Protein AF-A0A136LJV8-F1 (afdb_monomer)

Radius of gyration: 25.46 Å; Cα contacts (8 Å, |Δi|>4): 81; chains: 1; bounding box: 52×53×64 Å

Sequence (133 aa):
MTLEFAKVVDQVERMGRYIGNRAQSMVDKLEIALDWFAASDDLDAVWERINAVRNSAVSGYRGAAPAPQPYDEVVSGIGALPPLPKNAAFVAADGSQIYPDPHGSALFYLINLGSLTYFTGRIGCLNPIHNRN

Secondary structure (DSSP, 8-state):
----HHHHHHHHHHHHHHHHHHHHHHHHHHHHHHHHHHTTT--HHHHHHHHHHHT-SS-------PPPTTSPPPTT---PPPPPPSSEEEEEEEEEEE---TTSSS---EEEEEEEEEEES------------

Solvent-accessible surface area (backbone atoms only — not comparable to full-atom values): 8596 Å² total; per-residue (Å²): 138,80,82,62,62,76,66,51,51,58,52,52,51,53,49,50,53,50,52,52,54,51,51,51,56,49,51,58,50,47,52,54,51,51,54,53,44,66,67,44,63,71,57,62,70,52,49,53,54,51,48,54,41,52,71,35,96,86,37,84,60,80,70,93,71,80,55,64,82,92,65,46,72,48,80,62,60,87,73,82,82,75,83,80,71,75,57,49,79,46,79,48,72,54,68,52,72,46,78,55,51,93,85,49,99,63,84,58,73,48,78,48,81,48,75,50,80,47,76,42,59,90,66,74,77,79,72,77,81,74,84,74,132

pLDDT: mean 80.35, std 13.6, range [40.25, 95.81]

Mean predicted aligned error: 14.02 Å

Foldseek 3Di:
DDPPVVVVVVVVVVVVVVVVVVVVVVVVVVVVVVVVQQVQQDCVVVVVVVCCQCPDPVHVDPDDDADDPPNGDRSNDDDDDPPDDQKDKDKDKDKDKDAFDPPDPDGDIDIDIDIDIDIHHCPPDDDPPPDDD

Structure (mmCIF, N/CA/C/O backbone):
data_AF-A0A136LJV8-F1
#
_entry.id   AF-A0A136LJV8-F1
#
loop_
_atom_site.group_PDB
_atom_site.id
_atom_site.type_symbol
_atom_site.label_atom_id
_atom_site.label_alt_id
_atom_site.label_comp_id
_atom_site.label_asym_id
_atom_site.label_entity_id
_atom_site.label_seq_id
_atom_site.pdbx_PDB_ins_code
_atom_site.Cartn_x
_atom_site.Cartn_y
_atom_site.Cartn_z
_atom_site.occupancy
_atom_site.B_iso_or_equiv
_atom_site.auth_seq_id
_atom_site.auth_comp_id
_atom_site.auth_asym_id
_atom_site.auth_atom_id
_atom_site.pdbx_PDB_model_num
ATOM 1 N N . MET A 1 1 ? -38.655 24.345 28.284 1.00 43.03 1 MET A N 1
ATOM 2 C CA . MET A 1 1 ? -37.303 23.840 28.599 1.00 43.03 1 MET A CA 1
ATOM 3 C C . MET A 1 1 ? -36.300 24.820 28.030 1.00 43.03 1 MET A C 1
ATOM 5 O O . MET A 1 1 ? -36.197 24.927 26.817 1.00 43.03 1 MET A O 1
ATOM 9 N N . THR A 1 2 ? -35.649 25.595 28.887 1.00 57.41 2 THR A N 1
ATOM 10 C CA . THR A 1 2 ? -34.604 26.550 28.508 1.00 57.41 2 THR A CA 1
ATOM 11 C C . THR A 1 2 ? -33.260 25.830 28.491 1.00 57.41 2 THR A C 1
ATOM 13 O O . THR A 1 2 ? -32.922 25.118 29.434 1.00 57.41 2 THR A O 1
ATOM 16 N N . LEU A 1 3 ? -32.521 25.962 27.391 1.00 57.94 3 LEU A N 1
ATOM 17 C CA . LEU A 1 3 ? -31.142 25.494 27.297 1.00 57.94 3 LEU A CA 1
ATOM 18 C C . LEU A 1 3 ? -30.293 26.268 28.313 1.00 57.94 3 LEU A C 1
ATOM 20 O O . LEU A 1 3 ? -30.173 27.488 28.223 1.00 57.94 3 LEU A O 1
ATOM 24 N N . GLU A 1 4 ? -29.703 25.557 29.271 1.00 74.81 4 GLU A N 1
ATOM 25 C CA . GLU A 1 4 ? -28.722 26.118 30.199 1.00 74.81 4 GLU A CA 1
ATOM 26 C C . GLU A 1 4 ? -27.426 26.394 29.431 1.00 74.81 4 GLU A C 1
ATOM 28 O O . GLU A 1 4 ? -26.577 25.512 29.282 1.00 74.81 4 GLU A O 1
ATOM 33 N N . PHE A 1 5 ? -27.293 27.612 28.904 1.00 67.62 5 PHE A N 1
ATOM 34 C CA . PHE A 1 5 ? -26.180 28.036 28.047 1.00 67.62 5 PHE A CA 1
ATOM 35 C C . PHE A 1 5 ? -24.812 27.711 28.671 1.00 67.62 5 PHE A C 1
ATOM 37 O O . PHE A 1 5 ? -23.919 27.212 27.991 1.00 67.62 5 PHE A O 1
ATOM 44 N N . ALA A 1 6 ? -24.690 27.853 29.994 1.00 69.69 6 ALA A N 1
ATOM 45 C CA . ALA A 1 6 ? -23.486 27.518 30.753 1.00 69.69 6 ALA A CA 1
ATOM 46 C C . ALA A 1 6 ? -23.036 26.047 30.611 1.00 69.69 6 ALA A C 1
ATOM 48 O O . ALA A 1 6 ? -21.840 25.770 30.630 1.00 69.69 6 ALA A O 1
ATOM 49 N N . LYS A 1 7 ? -23.966 25.098 30.427 1.00 72.06 7 LYS A N 1
ATOM 50 C CA . LYS A 1 7 ? -23.636 23.673 30.238 1.00 72.06 7 LYS A CA 1
ATOM 51 C C . LYS A 1 7 ? -23.149 23.365 28.823 1.00 72.06 7 LYS A C 1
ATOM 53 O O . LYS A 1 7 ? -22.368 22.437 28.640 1.00 72.06 7 LYS A O 1
ATOM 58 N N . VAL A 1 8 ? -23.602 24.134 27.834 1.00 81.31 8 VAL A N 1
ATOM 59 C CA . VAL A 1 8 ? -23.198 23.965 26.432 1.00 81.31 8 VAL A CA 1
ATOM 60 C C . VAL A 1 8 ? -21.802 24.543 26.200 1.00 81.31 8 VAL A C 1
ATOM 62 O O . VAL A 1 8 ? -21.020 23.948 25.466 1.00 81.31 8 VAL A O 1
ATOM 65 N N . VAL A 1 9 ? -21.449 25.647 26.870 1.00 85.88 9 VAL A N 1
ATOM 66 C CA . VAL A 1 9 ? -20.123 26.273 26.727 1.00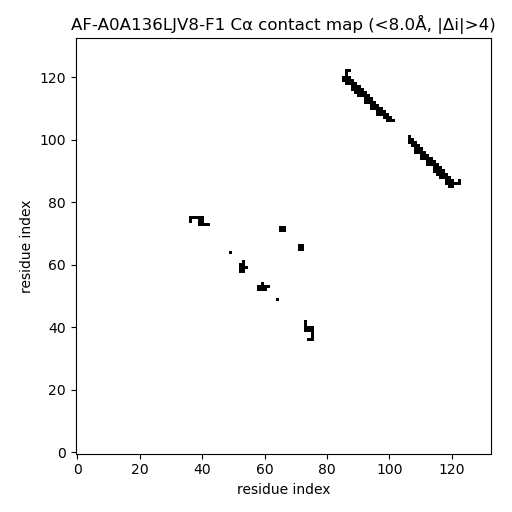 85.88 9 VAL A CA 1
ATOM 67 C C . VAL A 1 9 ? -18.992 25.311 27.117 1.00 85.88 9 VAL A C 1
ATOM 69 O O . VAL A 1 9 ? -18.090 25.098 26.311 1.00 85.88 9 VAL A O 1
ATOM 72 N N . ASP A 1 10 ? -19.066 24.647 28.278 1.00 83.69 10 ASP A N 1
ATOM 73 C CA . ASP A 1 10 ? -18.028 23.683 28.702 1.00 83.69 10 ASP A CA 1
ATOM 74 C C . ASP A 1 10 ? -17.904 22.496 27.725 1.00 83.69 10 ASP A C 1
ATOM 76 O O . ASP A 1 10 ? -16.805 22.025 27.428 1.00 83.69 10 ASP A O 1
ATOM 80 N N . GLN A 1 11 ? -19.022 22.037 27.154 1.00 83.12 11 GLN A N 1
ATOM 81 C CA . GLN A 1 11 ? -19.011 20.971 26.149 1.00 83.12 11 GLN A CA 1
ATOM 82 C C . GLN A 1 11 ? -18.335 21.414 24.846 1.00 83.12 11 GLN A C 1
ATOM 84 O O . GLN A 1 11 ? -17.513 20.672 24.305 1.00 83.12 11 GLN A O 1
ATOM 89 N N . VAL A 1 12 ? -18.635 22.623 24.364 1.00 87.81 12 VAL A N 1
ATOM 90 C CA . VAL A 1 12 ? -18.019 23.189 23.156 1.00 87.81 12 VAL A CA 1
ATOM 91 C C . VAL A 1 12 ? -16.522 23.409 23.361 1.00 87.81 12 VAL A C 1
ATOM 93 O O . VAL A 1 12 ? -15.732 23.053 22.489 1.00 87.81 12 VAL A O 1
ATOM 96 N N . GLU A 1 13 ? -16.100 23.904 24.525 1.00 88.31 13 GLU A N 1
ATOM 97 C CA . GLU A 1 13 ? -14.681 24.075 24.842 1.00 88.31 13 GLU A CA 1
ATOM 98 C C . GLU A 1 13 ? -13.922 22.747 24.909 1.00 88.31 13 GLU A C 1
ATOM 100 O O . GLU A 1 13 ? -12.830 22.617 24.349 1.00 88.31 13 GLU A O 1
ATOM 105 N N . ARG A 1 14 ? -14.489 21.737 25.580 1.00 87.94 14 ARG A N 1
ATOM 106 C CA . ARG A 1 14 ? -13.892 20.394 25.640 1.00 87.94 14 ARG A CA 1
ATOM 107 C C . ARG A 1 14 ? -13.788 19.772 24.256 1.00 87.94 14 ARG A C 1
ATOM 109 O O . ARG A 1 14 ? -12.753 19.191 23.936 1.00 87.94 14 ARG A O 1
ATOM 116 N N . MET A 1 15 ? -14.826 19.921 23.436 1.00 88.00 15 MET A N 1
ATOM 117 C CA . MET A 1 15 ? -14.824 19.446 22.058 1.00 88.00 15 MET A CA 1
ATOM 118 C C . MET A 1 15 ? -13.774 20.180 21.220 1.00 88.00 15 MET A C 1
ATOM 120 O O . MET A 1 15 ? -13.028 19.531 20.494 1.00 88.00 15 MET A O 1
ATOM 124 N N . GLY A 1 16 ? -13.640 21.500 21.376 1.00 87.88 16 GLY A N 1
ATOM 125 C CA . GLY A 1 16 ? -12.606 22.294 20.713 1.00 87.88 16 GLY A CA 1
ATOM 126 C C . GLY A 1 16 ? -11.193 21.830 21.072 1.00 87.88 16 GLY A C 1
ATOM 127 O O . GLY A 1 16 ? -10.384 21.572 20.181 1.00 87.88 16 GLY A O 1
ATOM 128 N N . ARG A 1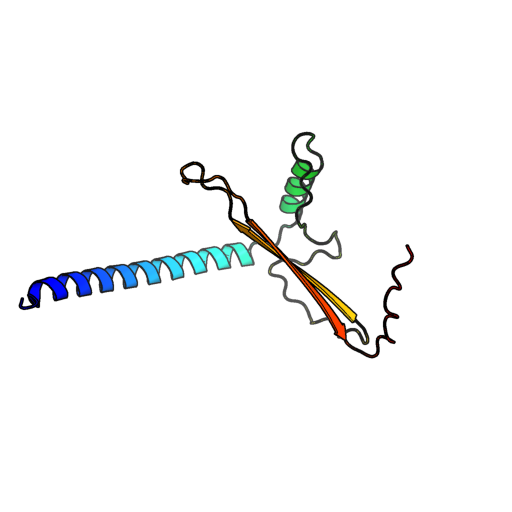 17 ? -10.916 21.619 22.368 1.00 89.56 17 ARG A N 1
ATOM 129 C CA . ARG A 1 17 ? -9.634 21.062 22.841 1.00 89.56 17 ARG A CA 1
ATOM 130 C C . ARG A 1 17 ? -9.382 19.654 22.293 1.00 89.56 17 ARG A C 1
ATOM 132 O O . ARG A 1 17 ? -8.278 19.358 21.848 1.00 89.56 17 ARG A O 1
ATOM 139 N N . TYR A 1 18 ? -10.399 18.793 22.287 1.00 89.06 18 TYR A N 1
ATOM 140 C CA . TYR A 1 18 ? -10.293 17.433 21.756 1.00 89.06 18 TYR A CA 1
ATOM 141 C C . TYR A 1 18 ? -10.008 17.412 20.248 1.00 89.06 18 TYR A C 1
ATOM 143 O O . TYR A 1 18 ? -9.116 16.688 19.809 1.00 89.06 18 TYR A O 1
ATOM 151 N N . ILE A 1 19 ? -10.725 18.218 19.458 1.00 88.25 19 ILE A N 1
ATOM 152 C CA . ILE A 1 19 ? -10.510 18.335 18.009 1.00 88.25 19 ILE A CA 1
ATOM 153 C C . ILE A 1 19 ? -9.105 18.873 17.725 1.00 88.25 19 ILE A C 1
ATOM 155 O O . ILE A 1 19 ? -8.414 18.307 16.881 1.00 88.25 19 ILE A O 1
ATOM 159 N N . GLY A 1 20 ? -8.656 19.898 18.460 1.00 83.94 20 GLY A N 1
ATOM 160 C CA . GLY A 1 20 ? -7.300 20.440 18.336 1.00 83.94 20 GLY A CA 1
ATOM 161 C C . GLY A 1 20 ? -6.221 19.388 18.607 1.00 83.94 20 GLY A C 1
ATOM 162 O O . GLY A 1 20 ? -5.352 19.161 17.768 1.00 83.94 20 GLY A O 1
ATOM 163 N N . ASN A 1 21 ? -6.328 18.662 19.724 1.00 84.44 21 ASN A N 1
ATOM 164 C CA . ASN A 1 21 ? -5.388 17.587 20.063 1.00 84.44 21 ASN A CA 1
ATOM 165 C C . ASN A 1 21 ? -5.416 16.440 19.041 1.00 84.44 21 ASN A C 1
ATOM 167 O O . ASN A 1 21 ? -4.378 15.870 18.708 1.00 84.44 21 ASN A O 1
ATOM 171 N N . ARG A 1 22 ? -6.600 16.090 18.526 1.00 82.94 22 ARG A N 1
ATOM 172 C CA . ARG A 1 22 ? -6.750 15.061 17.492 1.00 82.94 22 ARG A CA 1
ATOM 173 C C . ARG A 1 22 ? -6.105 15.490 16.176 1.00 82.94 22 ARG A C 1
ATOM 175 O O . ARG A 1 22 ? -5.464 14.657 15.545 1.00 82.94 22 ARG A O 1
ATOM 182 N N . ALA A 1 23 ? -6.266 16.751 15.776 1.00 75.31 23 ALA A N 1
ATOM 183 C CA . ALA A 1 23 ? -5.629 17.295 14.581 1.00 75.31 23 ALA A CA 1
ATOM 184 C C . ALA A 1 23 ? -4.101 17.241 14.706 1.00 75.31 23 ALA A C 1
ATOM 186 O O . ALA A 1 23 ? -3.451 16.707 13.812 1.00 75.31 23 ALA A O 1
ATOM 187 N N . GLN A 1 24 ? -3.548 17.672 15.846 1.00 81.62 24 GLN A N 1
ATOM 188 C CA . GLN A 1 24 ? -2.110 17.584 16.109 1.00 81.62 24 GLN A CA 1
ATOM 189 C C . GLN A 1 24 ? -1.608 16.134 16.040 1.00 81.62 24 GLN A C 1
ATOM 191 O O . GLN A 1 24 ? -0.684 15.835 15.297 1.00 81.62 24 GLN A O 1
ATOM 196 N N . SER A 1 25 ? -2.304 15.198 16.695 1.00 89.44 25 SER A N 1
ATOM 197 C CA . SER A 1 25 ? -1.940 13.776 16.648 1.00 89.44 25 SER A CA 1
ATOM 198 C C . SER A 1 25 ? -1.967 13.177 15.234 1.00 89.44 25 SER A C 1
ATOM 200 O O . SER A 1 25 ? -1.253 12.209 14.973 1.00 89.44 25 SER A O 1
ATOM 202 N N . MET A 1 26 ? -2.806 13.688 14.326 1.00 86.25 26 MET A N 1
ATOM 203 C CA . MET A 1 26 ? -2.806 13.247 12.926 1.00 86.25 26 MET A CA 1
ATOM 204 C C . MET A 1 26 ? -1.609 13.799 12.153 1.00 86.25 26 MET A C 1
ATOM 206 O O . MET A 1 26 ? -1.058 13.068 11.337 1.00 86.25 26 MET A O 1
ATOM 210 N N . VAL A 1 27 ? -1.196 15.041 12.424 1.00 91.00 27 VAL A N 1
ATOM 211 C CA . VAL A 1 27 ? 0.010 15.639 11.831 1.00 91.00 27 VAL A CA 1
ATOM 212 C C . VAL A 1 27 ? 1.246 14.837 12.228 1.00 91.00 27 VAL A C 1
ATOM 214 O O . VAL A 1 27 ? 1.975 14.390 11.350 1.00 91.00 27 VAL A O 1
ATOM 217 N N . ASP A 1 28 ? 1.408 14.545 13.519 1.00 93.06 28 ASP A N 1
ATOM 218 C CA . ASP A 1 28 ? 2.567 13.794 14.017 1.00 93.06 28 ASP A CA 1
ATOM 219 C C . ASP A 1 28 ? 2.630 12.378 13.405 1.00 93.06 28 ASP A C 1
ATOM 221 O O . ASP A 1 28 ? 3.688 11.863 13.053 1.00 93.06 28 ASP A O 1
ATOM 225 N N . LYS A 1 29 ? 1.469 11.730 13.227 1.00 93.31 29 LYS A N 1
ATOM 226 C CA . LYS A 1 29 ? 1.390 10.417 12.563 1.00 93.31 29 LYS A CA 1
ATOM 227 C C . LYS A 1 29 ? 1.692 10.489 11.074 1.00 93.31 29 LYS A C 1
ATOM 229 O O . LYS A 1 29 ? 2.250 9.537 10.536 1.00 93.31 29 LYS A O 1
ATOM 234 N N . LEU A 1 30 ? 1.277 11.565 10.409 1.00 94.19 30 LEU A N 1
ATOM 235 C CA . LEU A 1 30 ? 1.561 11.770 8.996 1.00 94.19 30 LEU A CA 1
ATOM 236 C C . LEU A 1 30 ? 3.062 11.946 8.771 1.00 94.19 30 LEU A C 1
ATOM 238 O O . LEU A 1 30 ? 3.588 11.354 7.838 1.00 94.19 30 LEU A O 1
ATOM 242 N N . GLU A 1 31 ? 3.740 12.700 9.633 1.00 95.81 31 GLU A N 1
ATOM 243 C CA . GLU A 1 31 ? 5.193 12.883 9.570 1.00 95.81 31 GLU A CA 1
ATOM 244 C C . GLU A 1 31 ? 5.925 11.537 9.651 1.00 95.81 31 GLU A C 1
ATOM 246 O O . GLU A 1 31 ? 6.659 11.178 8.735 1.00 95.81 31 GLU A O 1
ATOM 251 N N . ILE A 1 32 ? 5.595 10.716 10.654 1.00 95.44 32 ILE A N 1
ATOM 252 C CA . ILE A 1 32 ? 6.153 9.361 10.794 1.00 95.44 32 ILE A CA 1
ATOM 253 C C . ILE A 1 32 ? 5.858 8.496 9.559 1.00 95.44 32 ILE A C 1
ATOM 255 O O . ILE A 1 32 ? 6.714 7.741 9.098 1.00 95.44 32 ILE A O 1
ATOM 259 N N . ALA A 1 33 ? 4.642 8.581 9.015 1.00 93.25 33 ALA A N 1
ATOM 260 C CA . ALA A 1 33 ? 4.267 7.811 7.834 1.00 93.25 33 ALA A CA 1
ATOM 261 C C . ALA A 1 33 ? 5.061 8.237 6.590 1.00 93.25 33 ALA A C 1
ATOM 263 O O . ALA A 1 33 ? 5.430 7.377 5.791 1.00 93.25 33 ALA A O 1
ATOM 264 N N . LEU A 1 34 ? 5.334 9.535 6.428 1.00 92.81 34 LEU A N 1
ATOM 265 C CA . LEU A 1 34 ? 6.158 10.055 5.338 1.00 92.81 34 LEU A CA 1
ATOM 266 C C . LEU A 1 34 ? 7.617 9.621 5.482 1.00 92.81 34 LEU A C 1
ATOM 268 O O . LEU A 1 34 ? 8.214 9.220 4.484 1.00 92.81 34 LEU A O 1
ATOM 272 N N . ASP A 1 35 ? 8.159 9.618 6.700 1.00 93.12 35 ASP A N 1
ATOM 273 C CA . ASP A 1 35 ? 9.512 9.122 6.966 1.00 93.12 35 ASP A CA 1
ATOM 274 C C . ASP A 1 35 ? 9.642 7.636 6.608 1.00 93.12 35 ASP A C 1
ATOM 276 O O . ASP A 1 35 ? 10.573 7.232 5.909 1.00 93.12 35 ASP A O 1
ATOM 280 N N . TRP A 1 36 ? 8.675 6.812 7.025 1.00 90.38 36 TRP A N 1
ATOM 281 C CA . TRP A 1 36 ? 8.642 5.395 6.654 1.00 90.38 36 TRP A CA 1
ATOM 282 C C . TRP A 1 36 ? 8.475 5.191 5.154 1.00 90.38 36 TRP A C 1
ATOM 284 O O . TRP A 1 36 ? 9.136 4.327 4.583 1.00 90.38 36 TRP A O 1
ATOM 294 N N . PHE A 1 37 ? 7.616 5.980 4.510 1.00 88.06 37 PHE A N 1
ATOM 295 C CA . PHE A 1 37 ? 7.425 5.925 3.066 1.00 88.06 37 PHE A CA 1
ATOM 296 C C . PHE A 1 37 ? 8.723 6.256 2.322 1.00 88.06 37 PHE A C 1
ATOM 298 O O . PHE A 1 37 ? 9.117 5.516 1.425 1.00 88.06 37 PHE A O 1
ATOM 305 N N . ALA A 1 38 ? 9.426 7.317 2.726 1.00 87.75 38 ALA A N 1
ATOM 306 C CA . ALA A 1 38 ? 10.697 7.707 2.127 1.00 87.75 38 ALA A CA 1
ATOM 307 C C . ALA A 1 38 ? 11.780 6.630 2.309 1.00 87.75 38 ALA A C 1
ATOM 309 O O . ALA A 1 38 ? 12.533 6.371 1.374 1.00 87.75 38 ALA A O 1
ATOM 310 N N . ALA A 1 39 ? 11.810 5.969 3.470 1.00 87.25 39 ALA A N 1
ATOM 311 C CA . ALA A 1 39 ? 12.743 4.888 3.792 1.00 87.25 39 ALA A CA 1
ATOM 312 C C . ALA A 1 39 ? 12.346 3.504 3.231 1.00 87.25 39 ALA A C 1
ATOM 314 O O . ALA A 1 39 ? 13.014 2.517 3.524 1.00 87.25 39 ALA A O 1
ATOM 315 N N . SER A 1 40 ? 11.251 3.394 2.470 1.00 83.50 40 SER A N 1
ATOM 316 C CA . SER A 1 40 ? 10.762 2.121 1.914 1.00 83.50 40 SER A CA 1
ATOM 317 C C . SER A 1 40 ? 11.407 1.795 0.559 1.00 83.50 40 SER A C 1
ATOM 319 O O . SER A 1 40 ? 10.715 1.691 -0.456 1.00 83.50 40 SER A O 1
ATOM 321 N N . ASP A 1 41 ? 12.733 1.657 0.535 1.00 80.69 41 ASP A N 1
ATOM 322 C CA . ASP A 1 41 ? 13.522 1.312 -0.656 1.00 80.69 41 ASP A CA 1
ATOM 323 C C . ASP A 1 41 ? 13.915 -0.175 -0.738 1.00 80.69 41 ASP A C 1
ATOM 325 O O . ASP A 1 41 ? 14.076 -0.710 -1.835 1.00 80.69 41 ASP A O 1
ATOM 329 N N . ASP A 1 42 ? 14.001 -0.860 0.404 1.00 83.44 42 ASP A N 1
ATOM 330 C CA . ASP A 1 42 ? 14.333 -2.284 0.495 1.00 83.44 42 ASP A CA 1
ATOM 331 C C . ASP A 1 42 ? 13.125 -3.193 0.188 1.00 83.44 42 ASP A C 1
ATOM 333 O O . ASP A 1 42 ? 12.310 -3.548 1.049 1.00 83.44 42 ASP A O 1
ATOM 337 N N . LEU A 1 43 ? 13.029 -3.601 -1.077 1.00 83.75 43 LEU A N 1
ATOM 338 C CA . LEU A 1 43 ? 12.071 -4.600 -1.552 1.00 83.75 43 LEU A CA 1
ATOM 339 C C . LEU A 1 43 ? 12.512 -6.045 -1.272 1.00 83.75 43 LEU A C 1
ATOM 341 O O . LEU A 1 43 ? 11.665 -6.943 -1.310 1.00 83.75 43 LEU A O 1
ATOM 345 N N . ASP A 1 44 ? 13.781 -6.302 -0.951 1.00 86.56 44 ASP A N 1
ATOM 346 C CA . ASP A 1 44 ? 14.296 -7.662 -0.759 1.00 86.56 44 ASP A CA 1
ATOM 347 C C . ASP A 1 44 ? 13.704 -8.291 0.506 1.00 86.56 44 ASP A C 1
ATOM 349 O O . ASP A 1 44 ? 13.187 -9.414 0.471 1.00 86.56 44 ASP A O 1
ATOM 353 N N . ALA A 1 45 ? 13.654 -7.532 1.605 1.00 85.88 45 ALA A N 1
ATOM 354 C CA . ALA A 1 45 ? 12.997 -7.963 2.840 1.00 85.88 45 ALA A CA 1
ATOM 355 C C . ALA A 1 45 ? 11.486 -8.224 2.649 1.00 85.88 45 ALA A C 1
ATOM 357 O O . ALA A 1 45 ? 10.894 -9.104 3.289 1.00 85.88 45 ALA A O 1
ATOM 358 N N . VAL A 1 46 ? 10.833 -7.473 1.754 1.00 85.38 46 VAL A N 1
ATOM 359 C CA . VAL A 1 46 ? 9.421 -7.677 1.389 1.00 85.38 46 VAL A CA 1
ATOM 360 C C . VAL A 1 46 ? 9.259 -8.980 0.607 1.00 85.38 46 VAL A C 1
ATOM 362 O O . VAL A 1 46 ? 8.378 -9.787 0.926 1.00 85.38 46 VAL A O 1
ATOM 365 N N . TRP A 1 47 ? 10.129 -9.225 -0.373 1.00 86.31 47 TRP A N 1
ATOM 366 C CA . TRP A 1 47 ? 10.133 -10.453 -1.159 1.00 86.31 47 TRP A CA 1
ATOM 367 C C . TRP A 1 47 ? 10.413 -11.694 -0.317 1.00 86.31 47 TRP A C 1
ATOM 369 O O . TRP A 1 47 ? 9.733 -12.704 -0.503 1.00 86.31 47 TRP A O 1
ATOM 379 N N . GLU A 1 48 ? 11.331 -11.629 0.649 1.00 88.81 48 GLU A N 1
ATOM 380 C CA . GLU A 1 48 ? 11.600 -12.731 1.579 1.00 88.81 48 GLU A CA 1
ATOM 381 C C . GLU A 1 48 ? 10.325 -13.147 2.329 1.00 88.81 48 GLU A C 1
ATOM 383 O O . GLU A 1 48 ? 9.951 -14.324 2.341 1.00 88.81 48 GLU A O 1
ATOM 388 N N . ARG A 1 49 ? 9.589 -12.173 2.877 1.00 86.38 49 ARG A N 1
ATOM 389 C CA . ARG A 1 49 ? 8.326 -12.420 3.591 1.00 86.38 49 ARG A CA 1
ATOM 390 C C . ARG A 1 49 ? 7.239 -12.961 2.670 1.00 86.38 49 ARG A C 1
ATOM 392 O O . ARG A 1 49 ? 6.543 -13.910 3.034 1.00 86.38 49 ARG A O 1
ATOM 399 N N . ILE A 1 50 ? 7.094 -12.395 1.471 1.00 86.06 50 ILE A N 1
ATOM 400 C CA . ILE A 1 50 ? 6.132 -12.880 0.473 1.00 86.06 50 ILE A CA 1
ATOM 401 C C . ILE A 1 50 ? 6.441 -14.334 0.103 1.00 86.06 50 ILE A C 1
ATOM 403 O O . ILE A 1 50 ? 5.527 -15.160 0.061 1.00 86.06 50 ILE A O 1
ATOM 407 N N . ASN A 1 51 ? 7.713 -14.664 -0.119 1.00 87.00 51 ASN A N 1
ATOM 408 C CA . ASN A 1 51 ? 8.155 -16.014 -0.453 1.00 87.00 51 ASN A CA 1
ATOM 409 C C . ASN A 1 51 ? 7.917 -16.988 0.703 1.00 87.00 51 ASN A C 1
ATOM 411 O O . ASN A 1 51 ? 7.419 -18.090 0.469 1.00 87.00 51 ASN A O 1
ATOM 415 N N . ALA A 1 52 ? 8.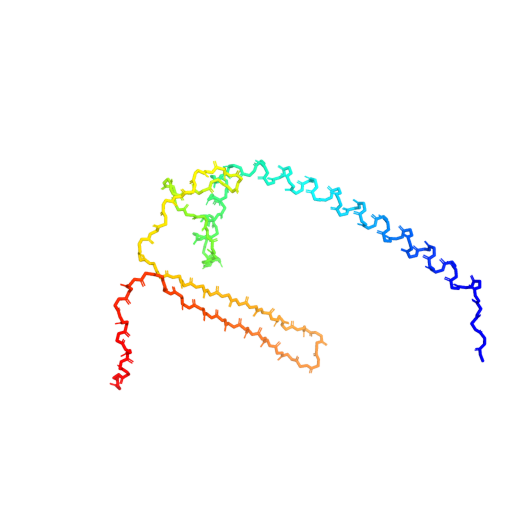192 -16.577 1.943 1.00 86.56 52 ALA A N 1
ATOM 416 C CA . ALA A 1 52 ? 7.918 -17.386 3.125 1.00 86.56 52 ALA A CA 1
ATOM 417 C C . ALA A 1 52 ? 6.430 -17.753 3.225 1.00 86.56 52 ALA A C 1
ATOM 419 O O . ALA A 1 52 ? 6.096 -18.913 3.459 1.00 86.56 52 ALA A O 1
ATOM 420 N N . VAL A 1 53 ? 5.528 -16.797 2.981 1.00 85.25 53 VAL A N 1
ATOM 421 C CA . VAL A 1 53 ? 4.083 -17.058 3.018 1.00 85.25 53 VAL A CA 1
ATOM 422 C C . VAL A 1 53 ? 3.647 -17.909 1.825 1.00 85.25 53 VAL A C 1
ATOM 424 O O . VAL A 1 53 ? 2.989 -18.925 2.029 1.00 85.25 53 VAL A O 1
ATOM 427 N N . ARG A 1 54 ? 4.038 -17.550 0.594 1.00 85.50 54 ARG A N 1
ATOM 428 C CA . ARG A 1 54 ? 3.615 -18.241 -0.641 1.00 85.50 54 ARG A CA 1
ATOM 429 C C . ARG A 1 54 ? 4.051 -19.702 -0.711 1.00 85.50 54 ARG A C 1
ATOM 431 O O . ARG A 1 54 ? 3.332 -20.501 -1.312 1.00 85.50 54 ARG A O 1
ATOM 438 N N . ASN A 1 55 ? 5.210 -20.012 -0.130 1.00 80.81 55 ASN A N 1
ATOM 439 C CA . ASN A 1 55 ? 5.787 -21.354 -0.094 1.00 80.81 55 ASN A CA 1
ATOM 440 C C . ASN A 1 55 ? 5.444 -22.112 1.197 1.00 80.81 55 ASN A C 1
ATOM 442 O O . ASN A 1 55 ? 5.789 -23.287 1.324 1.00 80.81 55 ASN A O 1
ATOM 446 N N . SER A 1 56 ? 4.776 -21.471 2.162 1.00 79.44 56 SER A N 1
ATOM 447 C CA . SER A 1 56 ? 4.315 -22.163 3.362 1.00 79.44 56 SER A CA 1
ATOM 448 C C . SER A 1 56 ? 3.202 -23.155 3.016 1.00 79.44 56 SER A C 1
ATOM 450 O O . SER A 1 56 ? 2.290 -22.856 2.247 1.00 79.44 56 SER A O 1
ATOM 452 N N . ALA A 1 57 ? 3.227 -24.331 3.645 1.00 68.62 57 ALA A N 1
ATOM 453 C CA . ALA A 1 57 ? 2.160 -25.325 3.505 1.00 68.62 57 ALA A CA 1
ATOM 454 C C . ALA A 1 57 ? 0.821 -24.873 4.132 1.00 68.62 57 ALA A C 1
ATOM 456 O O . ALA A 1 57 ? -0.209 -25.502 3.910 1.00 68.62 57 ALA A O 1
ATOM 457 N N . VAL A 1 58 ? 0.844 -23.800 4.932 1.00 65.06 58 VAL A N 1
ATOM 458 C CA . VAL A 1 58 ? -0.288 -23.322 5.743 1.00 65.06 58 VAL A CA 1
ATOM 459 C C . VAL A 1 58 ? -1.074 -22.220 5.032 1.00 65.06 58 VAL A C 1
ATOM 461 O O . VAL A 1 58 ? -2.286 -22.121 5.200 1.00 65.06 58 VAL A O 1
ATOM 464 N N . SER A 1 59 ? -0.405 -21.394 4.227 1.00 61.31 59 SER A N 1
ATOM 465 C CA . SER A 1 59 ? -1.008 -20.219 3.608 1.00 61.31 59 SER A CA 1
ATOM 466 C C . SER A 1 59 ? -0.792 -20.249 2.102 1.00 61.31 59 SER A C 1
ATOM 468 O O . SER A 1 59 ? 0.248 -19.855 1.588 1.00 61.31 59 SER A O 1
ATOM 470 N N . GLY A 1 60 ? -1.817 -20.661 1.357 1.00 60.94 60 GLY A N 1
ATOM 471 C CA . GLY A 1 60 ? -1.858 -20.524 -0.101 1.00 60.94 60 GLY A CA 1
ATOM 472 C C . GLY A 1 60 ? -2.032 -19.074 -0.568 1.00 60.94 60 GLY A C 1
ATOM 473 O O . GLY A 1 60 ? -2.620 -18.856 -1.621 1.00 60.94 60 GLY A O 1
ATOM 474 N N . TYR A 1 61 ? -1.596 -18.078 0.211 1.00 65.19 61 TYR A N 1
ATOM 475 C CA . TYR A 1 61 ? -1.837 -16.661 -0.050 1.00 65.19 61 TYR A CA 1
ATOM 476 C C . TYR A 1 61 ? -1.350 -16.266 -1.452 1.00 65.19 61 TYR A C 1
ATOM 478 O O . TYR A 1 61 ? -0.194 -16.479 -1.830 1.00 65.19 61 TYR A O 1
ATOM 486 N N . ARG A 1 62 ? -2.269 -15.697 -2.239 1.00 69.56 62 ARG A N 1
ATOM 487 C CA . ARG A 1 62 ? -2.052 -15.176 -3.600 1.00 69.56 62 ARG A CA 1
ATOM 488 C C . ARG A 1 62 ? -2.346 -13.676 -3.666 1.00 69.56 62 ARG A C 1
ATOM 490 O O . ARG A 1 62 ? -2.831 -13.188 -4.680 1.00 69.56 62 ARG A O 1
ATOM 497 N N . GLY A 1 63 ? -2.092 -12.956 -2.572 1.00 74.31 63 GLY A N 1
ATOM 498 C CA . GLY A 1 63 ? -2.234 -11.505 -2.559 1.00 74.31 63 GLY A CA 1
ATOM 499 C C . GLY A 1 63 ? -1.298 -10.824 -3.557 1.00 74.31 63 GLY A C 1
ATOM 500 O O . GLY A 1 63 ? -0.326 -11.425 -4.042 1.00 74.31 63 GLY A O 1
ATOM 501 N N . ALA A 1 64 ? -1.609 -9.559 -3.837 1.00 79.75 64 ALA A N 1
ATOM 502 C CA . ALA A 1 64 ? -0.771 -8.698 -4.656 1.00 79.75 64 ALA A CA 1
ATOM 503 C C . ALA A 1 64 ? 0.668 -8.683 -4.115 1.00 79.75 64 ALA A C 1
ATOM 505 O O . ALA A 1 64 ? 0.897 -8.699 -2.905 1.00 79.75 64 ALA A O 1
ATOM 506 N N . ALA A 1 65 ? 1.626 -8.686 -5.032 1.00 83.88 65 ALA A N 1
ATOM 507 C CA . ALA A 1 65 ? 3.041 -8.522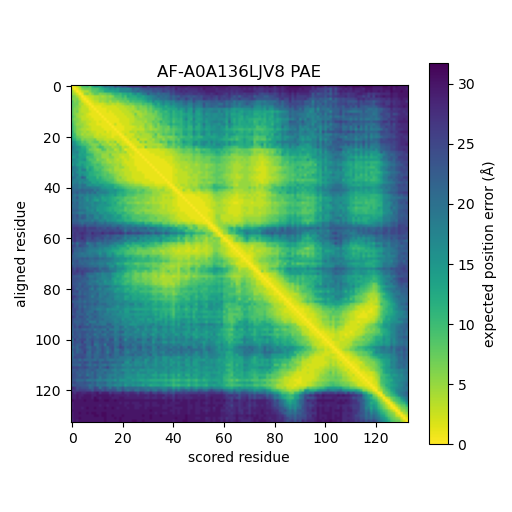 -4.740 1.00 83.88 65 ALA A CA 1
ATOM 508 C C . ALA A 1 65 ? 3.610 -7.460 -5.685 1.00 83.88 65 ALA A C 1
ATOM 510 O O . ALA A 1 65 ? 3.011 -7.234 -6.744 1.00 83.88 65 ALA A O 1
ATOM 511 N N . PRO A 1 66 ? 4.750 -6.846 -5.330 1.00 84.00 66 PRO A N 1
ATOM 512 C CA . PRO A 1 66 ? 5.502 -6.012 -6.256 1.00 84.00 66 PRO A CA 1
ATOM 513 C C . PRO A 1 66 ? 5.783 -6.745 -7.577 1.00 84.00 66 PRO A C 1
ATOM 515 O O . PRO A 1 66 ? 5.770 -7.980 -7.641 1.00 84.00 66 PRO A O 1
ATOM 518 N N . ALA A 1 67 ? 6.030 -5.990 -8.645 1.00 83.31 67 ALA A N 1
ATOM 519 C CA . ALA A 1 67 ? 6.510 -6.568 -9.896 1.00 83.31 67 ALA A CA 1
ATOM 520 C C . ALA A 1 67 ? 7.880 -7.246 -9.673 1.00 83.31 67 ALA A C 1
ATOM 522 O O . ALA A 1 67 ? 8.630 -6.814 -8.803 1.00 83.31 67 ALA A O 1
ATOM 523 N N . PRO A 1 68 ? 8.216 -8.327 -10.397 1.00 82.00 68 PRO A N 1
ATOM 524 C CA . PRO A 1 68 ? 9.515 -8.976 -10.253 1.00 82.00 68 PRO A CA 1
ATOM 525 C C . PRO A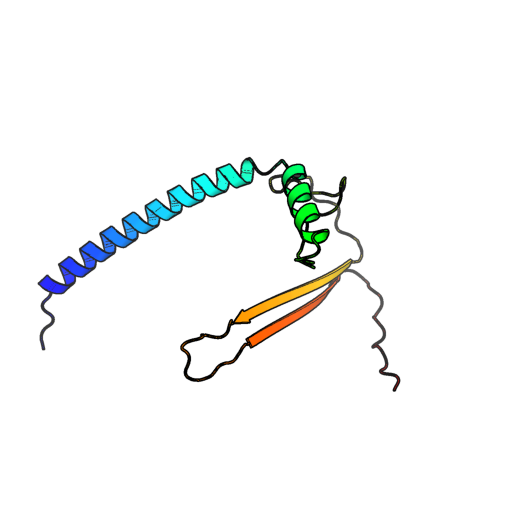 1 68 ? 10.648 -8.083 -10.779 1.00 82.00 68 PRO A C 1
ATOM 527 O O . PRO A 1 68 ? 10.483 -7.396 -11.789 1.00 82.00 68 PRO A O 1
ATOM 530 N N . GLN A 1 69 ? 11.819 -8.166 -10.146 1.00 77.00 69 GLN A N 1
ATOM 531 C CA . GLN A 1 69 ? 13.047 -7.504 -10.601 1.00 77.00 69 GLN A CA 1
ATOM 532 C C . GLN A 1 69 ? 13.387 -7.878 -12.059 1.00 77.00 69 GLN A C 1
ATOM 534 O O . GLN A 1 69 ? 13.215 -9.040 -12.448 1.00 77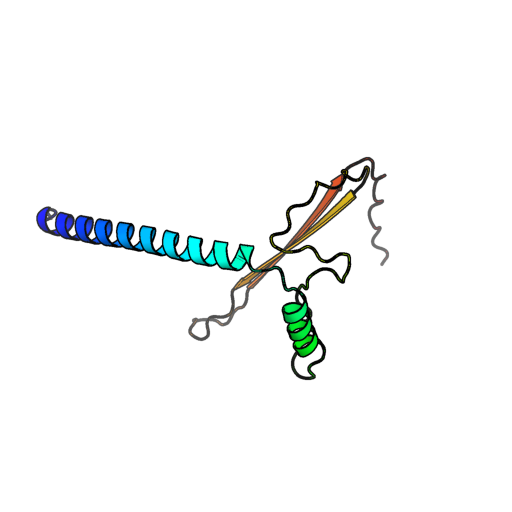.00 69 GLN A O 1
ATOM 539 N N . PRO A 1 70 ? 13.877 -6.928 -12.884 1.00 75.56 70 PRO A N 1
ATOM 540 C CA . PRO A 1 70 ? 14.213 -5.531 -12.565 1.00 75.56 70 PRO A CA 1
ATOM 541 C C . PRO A 1 70 ? 13.049 -4.546 -12.805 1.00 75.56 70 PRO A C 1
ATOM 543 O O . PRO A 1 70 ? 13.279 -3.362 -13.036 1.00 75.56 70 PRO A O 1
ATOM 546 N N . TYR A 1 71 ? 11.812 -5.040 -12.885 1.00 77.44 71 TYR A N 1
ATOM 547 C CA . TYR A 1 71 ? 10.622 -4.221 -13.136 1.00 77.44 71 TYR A CA 1
ATOM 548 C C . TYR A 1 71 ? 9.934 -3.777 -11.843 1.00 77.44 7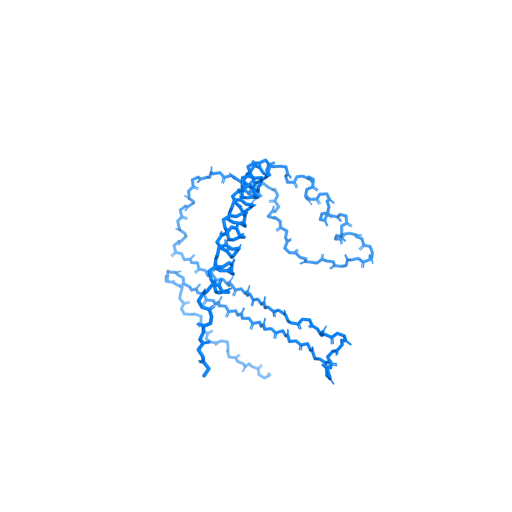1 TYR A C 1
ATOM 550 O O . TYR A 1 71 ? 8.836 -3.228 -11.896 1.00 77.44 71 TYR A O 1
ATOM 558 N N . ASP A 1 72 ? 10.536 -4.069 -10.693 1.00 77.94 72 ASP A N 1
ATOM 559 C CA . ASP A 1 72 ? 10.092 -3.566 -9.411 1.00 77.94 72 ASP A CA 1
ATOM 560 C C . ASP A 1 72 ? 10.303 -2.053 -9.340 1.00 77.94 72 ASP A C 1
ATOM 562 O O . ASP A 1 72 ? 11.361 -1.516 -9.661 1.00 77.94 72 ASP A O 1
ATOM 566 N N . GLU A 1 73 ? 9.256 -1.347 -8.933 1.00 73.44 73 GLU A N 1
ATOM 567 C CA . GLU A 1 73 ? 9.329 0.085 -8.691 1.00 73.44 73 GLU A CA 1
ATOM 568 C C . GLU A 1 73 ? 9.606 0.304 -7.204 1.00 73.44 73 GLU A C 1
ATOM 570 O O . GLU A 1 73 ? 8.892 -0.223 -6.346 1.00 73.44 73 GLU A O 1
ATOM 575 N N . VAL A 1 74 ? 10.638 1.096 -6.895 1.00 75.25 74 VAL A N 1
ATOM 576 C CA . VAL A 1 74 ? 10.836 1.624 -5.541 1.00 75.25 74 VAL A CA 1
ATOM 577 C C . VAL A 1 74 ? 9.584 2.415 -5.178 1.00 75.25 74 VAL A C 1
ATOM 579 O O . VAL A 1 74 ? 9.171 3.294 -5.932 1.00 75.25 74 VAL A O 1
ATOM 582 N N . VAL A 1 75 ? 8.977 2.117 -4.030 1.00 78.19 75 VAL A N 1
ATOM 583 C CA . VAL A 1 75 ? 7.678 2.688 -3.630 1.00 78.19 75 VAL A CA 1
ATOM 584 C C . VAL A 1 75 ? 7.727 4.220 -3.552 1.00 78.19 75 VAL A C 1
ATOM 586 O O . VAL A 1 75 ? 6.770 4.895 -3.927 1.00 78.19 75 VAL A O 1
ATOM 589 N N . SER A 1 76 ? 8.860 4.769 -3.115 1.00 83.00 76 SER A N 1
ATOM 590 C CA . SER A 1 76 ? 9.163 6.205 -3.082 1.00 83.00 76 SER A CA 1
ATOM 591 C C . SER A 1 76 ? 9.949 6.703 -4.307 1.00 83.00 76 SER A C 1
ATOM 593 O O . SER A 1 76 ? 10.391 7.853 -4.343 1.00 83.00 76 SER A O 1
ATOM 595 N N . GLY A 1 77 ? 10.141 5.854 -5.317 1.00 79.00 77 GLY A N 1
ATOM 596 C CA . GLY A 1 77 ? 10.924 6.147 -6.509 1.00 79.00 77 GLY A CA 1
ATOM 597 C C . GLY A 1 77 ? 10.282 7.238 -7.361 1.00 79.00 77 GLY A C 1
ATOM 598 O O . GLY A 1 77 ? 9.098 7.190 -7.685 1.00 79.00 77 GLY A O 1
ATOM 599 N N . ILE A 1 78 ? 11.084 8.221 -7.769 1.00 80.12 78 ILE A N 1
ATOM 600 C CA . ILE A 1 78 ? 10.657 9.271 -8.696 1.00 80.12 78 ILE A CA 1
ATOM 601 C C . ILE A 1 78 ? 11.307 8.990 -10.049 1.00 80.12 78 IL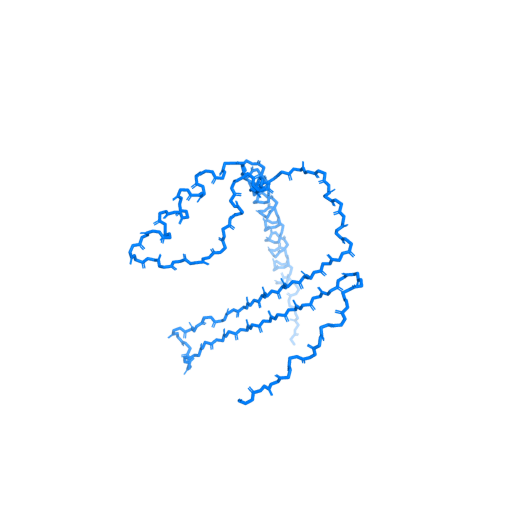E A C 1
ATOM 603 O O . ILE A 1 78 ? 12.524 9.089 -10.200 1.00 80.12 78 ILE A O 1
ATOM 607 N N . GLY A 1 79 ? 10.488 8.628 -11.035 1.00 81.00 79 GLY A N 1
ATOM 608 C CA . GLY A 1 79 ? 10.923 8.319 -12.394 1.00 81.00 79 GLY A CA 1
ATOM 609 C C . GLY A 1 79 ? 10.361 9.289 -13.429 1.00 81.00 79 GLY A C 1
ATOM 610 O O . GLY A 1 79 ? 9.359 9.969 -13.203 1.00 81.00 79 GLY A O 1
ATOM 611 N N . ALA A 1 80 ? 10.997 9.336 -14.601 1.00 84.50 80 ALA A N 1
ATOM 612 C CA . ALA A 1 80 ? 10.392 9.979 -15.760 1.00 84.50 80 ALA A CA 1
ATOM 613 C C . ALA A 1 80 ? 9.144 9.194 -16.182 1.00 84.50 80 ALA A C 1
ATOM 615 O O . ALA A 1 80 ? 9.168 7.964 -16.239 1.00 84.50 80 ALA A O 1
ATOM 616 N N . LEU A 1 81 ? 8.067 9.910 -16.507 1.00 80.25 81 LEU A N 1
ATOM 617 C CA . LEU A 1 81 ? 6.845 9.272 -16.978 1.00 80.25 81 LEU A CA 1
ATOM 618 C C . LEU A 1 81 ? 7.141 8.520 -18.292 1.00 80.25 81 LEU A C 1
ATOM 620 O O . LEU A 1 81 ? 7.662 9.138 -19.229 1.00 80.25 81 LEU A O 1
ATOM 624 N N . PRO A 1 82 ? 6.825 7.216 -18.399 1.00 81.56 82 PRO A N 1
ATOM 625 C CA . PRO A 1 82 ? 6.998 6.501 -19.654 1.00 81.56 82 PRO A CA 1
ATOM 626 C C . PRO A 1 82 ? 6.086 7.100 -20.737 1.00 81.56 82 PRO A C 1
ATOM 628 O O . PRO A 1 82 ? 5.016 7.638 -20.429 1.00 81.56 82 PRO A O 1
ATOM 631 N N . PRO A 1 83 ? 6.474 7.022 -22.024 1.00 86.06 83 PRO A N 1
ATOM 632 C CA . PRO A 1 83 ? 5.631 7.507 -23.107 1.00 86.06 83 PRO A CA 1
ATOM 633 C C . PRO A 1 83 ? 4.304 6.742 -23.130 1.00 86.06 83 PRO A C 1
ATOM 635 O O . PRO A 1 83 ? 4.278 5.515 -23.015 1.00 86.06 83 PRO A O 1
ATOM 638 N N . LEU A 1 84 ? 3.198 7.467 -23.313 1.00 81.00 84 LEU A N 1
ATOM 639 C CA . LEU A 1 84 ? 1.872 6.859 -23.342 1.00 81.00 84 LEU A CA 1
ATOM 640 C C . LEU A 1 84 ? 1.775 5.856 -24.511 1.00 81.00 84 LEU A C 1
ATOM 642 O O . LEU A 1 84 ? 2.074 6.218 -25.656 1.00 81.00 84 LEU A O 1
ATOM 646 N N . PRO A 1 85 ? 1.336 4.609 -24.268 1.00 85.25 85 PRO A N 1
ATOM 647 C CA . PRO A 1 85 ? 1.130 3.647 -25.341 1.00 85.25 85 PRO A CA 1
ATOM 648 C C . PRO A 1 85 ? 0.045 4.132 -26.315 1.00 85.25 85 PRO A C 1
ATOM 650 O O . PRO A 1 85 ? -0.988 4.660 -25.908 1.00 85.25 85 PRO A O 1
ATOM 653 N N . LYS A 1 86 ? 0.262 3.920 -27.624 1.00 86.81 86 LYS A N 1
ATOM 654 C CA . LYS A 1 86 ? -0.683 4.336 -28.685 1.00 86.81 86 LYS A CA 1
ATOM 655 C C . LYS A 1 86 ? -2.052 3.660 -28.568 1.00 86.81 86 LYS A C 1
ATOM 657 O O . LYS A 1 86 ? -3.053 4.260 -28.943 1.00 86.81 86 LYS A O 1
ATOM 662 N N . ASN A 1 87 ? -2.069 2.418 -28.087 1.00 88.81 87 ASN A N 1
ATOM 663 C CA . ASN A 1 87 ? -3.267 1.640 -27.798 1.00 88.81 87 ASN A CA 1
ATOM 664 C C . ASN A 1 87 ? -3.056 0.931 -26.459 1.00 88.81 87 ASN A C 1
ATOM 666 O O . ASN A 1 87 ? -2.002 0.325 -26.263 1.00 88.81 87 ASN A O 1
ATOM 670 N N . ALA A 1 88 ? -4.041 0.972 -25.567 1.00 86.12 88 ALA A N 1
ATOM 671 C CA . ALA A 1 88 ? -3.988 0.229 -24.311 1.00 86.12 88 ALA A CA 1
ATOM 672 C C . ALA A 1 88 ? -5.381 -0.205 -23.852 1.00 86.12 88 ALA A C 1
ATOM 674 O O . ALA A 1 88 ? -6.379 0.465 -24.125 1.00 86.12 88 ALA A O 1
ATOM 675 N N . ALA A 1 89 ? -5.419 -1.331 -23.144 1.00 90.06 89 ALA A N 1
ATOM 676 C CA . ALA A 1 89 ? -6.579 -1.818 -22.418 1.00 90.06 89 ALA A CA 1
ATOM 677 C C . ALA A 1 89 ? -6.288 -1.703 -20.920 1.00 90.06 89 ALA A C 1
ATOM 679 O O . ALA A 1 89 ? -5.340 -2.302 -20.419 1.00 90.06 89 ALA A O 1
ATOM 680 N N . PHE A 1 90 ? -7.101 -0.927 -20.218 1.00 86.19 90 PHE A N 1
ATOM 681 C CA . PHE A 1 90 ? -7.079 -0.804 -18.772 1.00 86.19 90 PHE A CA 1
ATOM 682 C C . PHE A 1 90 ? -8.141 -1.728 -18.206 1.00 86.19 90 PHE A C 1
ATOM 684 O O . PHE A 1 90 ? -9.322 -1.560 -18.500 1.00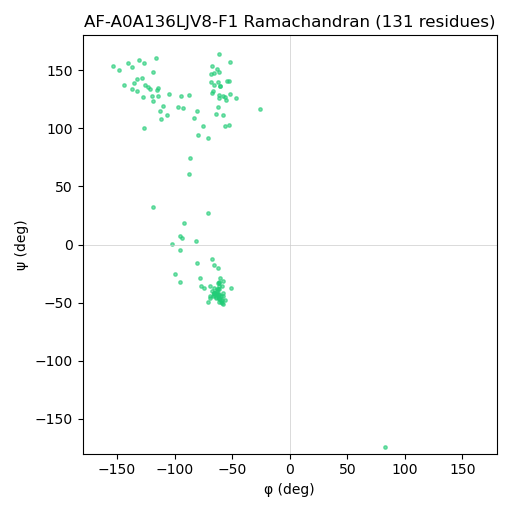 86.19 90 PHE A O 1
ATOM 691 N N . VAL A 1 91 ? -7.720 -2.698 -17.403 1.00 90.75 91 VAL A N 1
ATOM 692 C CA . VAL A 1 91 ? -8.618 -3.574 -16.653 1.00 90.75 91 VAL A CA 1
ATOM 693 C C . VAL A 1 91 ? -8.420 -3.244 -15.184 1.00 90.75 91 VAL A C 1
ATOM 695 O O . VAL A 1 91 ? -7.337 -3.446 -14.646 1.00 90.75 91 VAL A O 1
ATOM 698 N N . ALA A 1 92 ? -9.458 -2.711 -14.553 1.00 87.19 92 ALA A N 1
ATOM 699 C CA . ALA A 1 92 ? -9.485 -2.457 -13.123 1.00 87.19 92 ALA A CA 1
ATOM 700 C C . ALA A 1 92 ? -10.549 -3.353 -12.494 1.00 87.19 92 ALA A C 1
ATOM 702 O O . ALA A 1 92 ? -11.659 -3.461 -13.013 1.00 87.19 92 ALA A O 1
ATOM 703 N N . ALA A 1 93 ? -10.211 -3.988 -11.382 1.00 90.31 93 ALA A N 1
ATOM 704 C CA . ALA A 1 93 ? -11.156 -4.712 -10.553 1.00 90.31 93 ALA A CA 1
ATOM 705 C C . ALA A 1 93 ? -10.917 -4.296 -9.108 1.00 90.31 93 ALA A C 1
ATOM 707 O O . ALA A 1 93 ? -9.772 -4.252 -8.663 1.00 90.31 93 ALA A O 1
ATOM 708 N N . ASP A 1 94 ? -11.993 -3.976 -8.406 1.00 88.94 94 ASP A N 1
ATOM 709 C CA . ASP A 1 94 ? -11.947 -3.659 -6.987 1.00 88.94 94 ASP A CA 1
ATOM 710 C C . ASP A 1 94 ? -13.158 -4.279 -6.296 1.00 88.94 94 ASP A C 1
ATOM 712 O O . ASP A 1 94 ? -14.186 -4.575 -6.917 1.00 88.94 94 ASP A O 1
ATOM 716 N N . GLY A 1 95 ? -13.024 -4.514 -5.002 1.00 88.12 95 GLY A N 1
ATOM 717 C CA . GLY A 1 95 ? -14.059 -5.130 -4.207 1.00 88.12 95 GLY A CA 1
ATOM 718 C C . GLY A 1 95 ? -13.966 -4.729 -2.752 1.00 88.12 95 GLY A C 1
ATOM 719 O O . GLY A 1 95 ? -12.906 -4.412 -2.219 1.00 88.12 95 GLY A O 1
ATOM 720 N N . SER A 1 96 ? -15.109 -4.777 -2.090 1.00 88.75 96 SER A N 1
ATOM 721 C CA . SER A 1 96 ? -15.197 -4.564 -0.655 1.00 88.75 96 SER A CA 1
ATOM 722 C C . SER A 1 96 ? -15.930 -5.721 -0.006 1.00 88.75 96 SER A C 1
ATOM 724 O O . SER A 1 96 ? -16.700 -6.446 -0.641 1.00 88.75 96 SER A O 1
ATOM 726 N N . GLN A 1 97 ? -15.662 -5.914 1.278 1.00 90.25 97 GLN A N 1
ATOM 727 C CA . GLN A 1 97 ? -16.265 -6.981 2.054 1.00 90.25 97 GLN A CA 1
ATOM 728 C C . GLN A 1 97 ? -16.779 -6.451 3.384 1.00 90.25 97 GLN A C 1
ATOM 730 O O . GLN A 1 97 ? -16.140 -5.610 4.019 1.00 90.25 97 GLN A O 1
ATOM 735 N N . ILE A 1 98 ? -17.923 -6.980 3.808 1.00 88.31 98 ILE A N 1
ATOM 736 C CA . ILE A 1 98 ? -18.460 -6.811 5.155 1.00 88.31 98 ILE A CA 1
ATOM 737 C C . ILE A 1 98 ? -18.392 -8.178 5.814 1.00 88.31 98 ILE A C 1
ATOM 739 O O . ILE A 1 98 ? -19.138 -9.083 5.438 1.00 88.31 98 ILE A O 1
ATOM 743 N N . TYR A 1 99 ? -17.473 -8.322 6.768 1.00 88.75 99 TYR A N 1
ATOM 744 C CA . TYR A 1 99 ? -17.333 -9.543 7.554 1.00 88.75 99 TYR A CA 1
ATOM 745 C C . TYR A 1 99 ? -18.567 -9.769 8.436 1.00 88.75 99 TYR A C 1
ATOM 747 O O . TYR A 1 99 ? -19.166 -8.793 8.894 1.00 88.75 99 TYR A O 1
ATOM 755 N N . PRO A 1 100 ? -18.946 -11.034 8.690 1.00 87.88 100 PRO A N 1
ATOM 756 C CA . PRO A 1 100 ? -20.042 -11.324 9.599 1.00 87.88 100 PRO A CA 1
ATOM 757 C C . PRO A 1 100 ? -19.738 -10.797 11.002 1.00 87.88 100 PRO A C 1
ATOM 759 O O . PRO A 1 100 ? -18.637 -10.992 11.519 1.00 87.88 100 PRO A O 1
ATOM 762 N N . ASP A 1 101 ? -20.740 -10.180 11.627 1.00 88.69 101 ASP A N 1
ATOM 763 C CA . ASP A 1 101 ? -20.721 -9.864 13.053 1.00 88.69 101 ASP A CA 1
ATOM 764 C C . ASP A 1 101 ? -21.096 -11.127 13.852 1.00 88.69 101 ASP A C 1
ATOM 766 O O . ASP A 1 101 ? -22.238 -11.588 13.745 1.00 88.69 101 ASP A O 1
ATOM 770 N N . PRO A 1 102 ? -20.184 -11.695 14.667 1.00 87.88 102 PRO A N 1
ATOM 771 C CA . PRO A 1 102 ? -20.473 -12.877 15.479 1.00 87.88 102 PRO A CA 1
ATOM 772 C C . PRO A 1 102 ? -21.585 -12.658 16.515 1.00 87.88 102 PRO A C 1
ATOM 774 O O . PRO A 1 102 ? -22.152 -13.631 17.010 1.00 87.88 102 PRO A O 1
ATOM 777 N N . HIS A 1 103 ? -21.882 -11.404 16.866 1.00 91.69 103 HIS A N 1
ATOM 778 C CA . HIS A 1 103 ? -22.917 -11.023 17.828 1.00 91.69 103 HIS A CA 1
ATOM 779 C C . HIS A 1 103 ? -24.202 -10.512 17.159 1.00 91.69 103 HIS A C 1
ATOM 781 O O . HIS A 1 103 ? -25.156 -10.153 17.854 1.00 91.69 103 HIS A O 1
ATOM 787 N N . GLY A 1 104 ? -24.243 -10.484 15.823 1.00 85.88 104 GLY A N 1
ATOM 788 C CA . GLY A 1 104 ? -25.402 -10.042 15.058 1.00 85.88 104 GLY A CA 1
ATOM 789 C C . GLY A 1 104 ? -26.594 -10.993 15.191 1.00 85.88 104 GLY A C 1
ATOM 790 O O . GLY A 1 104 ? -26.445 -12.197 15.392 1.00 85.88 104 GLY A O 1
ATOM 791 N N . SER A 1 105 ? -27.809 -10.465 15.025 1.00 90.19 105 SER A N 1
ATOM 792 C CA . SER A 1 105 ? -29.045 -11.266 15.052 1.00 90.19 105 SER A CA 1
ATOM 793 C C . SER A 1 105 ? -29.162 -12.260 13.887 1.00 90.19 105 SER A C 1
ATOM 795 O O . SER A 1 105 ? -29.945 -13.206 13.965 1.00 90.19 105 SER A O 1
ATOM 797 N N . ALA A 1 106 ? -28.385 -12.058 12.820 1.00 88.81 106 ALA A N 1
ATOM 798 C CA . ALA A 1 106 ? -28.228 -12.980 11.707 1.00 88.81 106 ALA A CA 1
ATOM 799 C C . ALA A 1 106 ? -26.781 -12.947 11.197 1.00 88.81 106 ALA A C 1
ATOM 801 O O . ALA A 1 106 ? -26.193 -11.879 11.026 1.00 88.81 106 ALA A O 1
ATOM 802 N N . LEU A 1 107 ? -26.236 -14.127 10.910 1.00 89.94 107 LEU A N 1
ATOM 803 C CA . LEU A 1 107 ? -24.929 -14.293 10.283 1.00 89.94 107 LEU A CA 1
ATOM 804 C C . LEU A 1 107 ? -25.072 -14.141 8.771 1.00 89.94 107 LEU A C 1
ATOM 806 O O . LEU A 1 107 ? -25.613 -15.016 8.097 1.00 89.94 107 LEU A O 1
ATOM 810 N N . PHE A 1 108 ? -24.567 -13.036 8.237 1.00 87.00 108 PHE A N 1
ATOM 811 C CA . PHE A 1 108 ? -24.437 -12.839 6.801 1.00 87.00 108 PHE A CA 1
ATOM 812 C C . PHE A 1 108 ? -23.085 -12.214 6.474 1.00 87.00 108 PHE A C 1
ATOM 814 O O . PHE A 1 108 ? -22.477 -11.523 7.288 1.00 87.00 108 PHE A O 1
ATOM 821 N N . TYR A 1 109 ? -22.619 -12.486 5.264 1.00 90.12 109 TYR A N 1
ATOM 822 C CA . TYR A 1 109 ? -21.390 -11.945 4.707 1.00 90.12 109 TYR A CA 1
ATOM 823 C C . TYR A 1 109 ? -21.733 -11.297 3.373 1.00 90.12 109 TYR A C 1
ATOM 825 O O . TYR A 1 109 ? -22.519 -11.853 2.602 1.00 90.12 109 TYR A O 1
ATOM 833 N N . LEU A 1 110 ? -21.167 -10.121 3.114 1.00 90.88 110 LEU A N 1
ATOM 834 C CA . LEU A 1 110 ? -21.372 -9.411 1.859 1.00 90.88 110 LEU A CA 1
ATOM 835 C C . LEU A 1 110 ? -20.030 -9.220 1.164 1.00 90.88 110 LEU A C 1
ATOM 837 O O . LEU A 1 110 ? -19.102 -8.667 1.752 1.00 90.88 110 LEU A O 1
ATOM 841 N N . ILE A 1 111 ? -19.971 -9.621 -0.103 1.00 90.06 111 ILE A N 1
ATOM 842 C CA . ILE A 1 111 ? -18.884 -9.276 -1.012 1.00 90.06 111 ILE A CA 1
ATOM 843 C C . ILE A 1 111 ? -19.475 -8.401 -2.104 1.00 90.06 111 ILE A C 1
ATOM 845 O O . ILE A 1 111 ? -20.451 -8.782 -2.749 1.00 90.06 111 ILE A O 1
ATOM 849 N N . ASN A 1 112 ? -18.863 -7.249 -2.325 1.00 90.12 112 ASN A N 1
ATOM 850 C CA . ASN A 1 112 ? -19.087 -6.451 -3.512 1.00 90.12 112 ASN A CA 1
ATOM 851 C C . ASN A 1 112 ? -17.884 -6.613 -4.442 1.00 90.12 112 ASN A C 1
ATOM 853 O O . ASN A 1 112 ? -16.749 -6.456 -3.997 1.00 90.12 112 ASN A O 1
ATOM 857 N N . LEU A 1 113 ? -18.134 -6.920 -5.714 1.00 91.69 113 LEU A N 1
ATOM 858 C CA . LEU A 1 113 ? -17.112 -7.047 -6.750 1.00 91.69 113 LEU A CA 1
ATOM 859 C C . LEU A 1 113 ? -17.506 -6.161 -7.928 1.00 91.69 113 LEU A C 1
ATOM 861 O O . LEU A 1 113 ? -18.612 -6.279 -8.455 1.00 91.69 113 LEU A O 1
ATOM 865 N N . GLY A 1 114 ? -16.593 -5.298 -8.356 1.00 90.69 114 GLY A N 1
ATOM 866 C CA . GLY A 1 114 ? -16.752 -4.459 -9.534 1.00 90.69 114 GLY A CA 1
ATOM 867 C C . GLY A 1 114 ? -15.553 -4.595 -10.460 1.00 90.69 114 GLY A C 1
ATOM 868 O O . GLY A 1 114 ? -14.415 -4.700 -10.009 1.00 90.69 114 GLY A O 1
ATOM 869 N N . SER A 1 115 ? -15.801 -4.566 -11.768 1.00 92.56 115 SER A N 1
ATOM 870 C CA . SER A 1 115 ? -14.742 -4.510 -12.775 1.00 92.56 115 SER A CA 1
ATOM 871 C C . SER A 1 115 ? -15.066 -3.484 -13.851 1.00 92.56 115 SER A C 1
ATOM 873 O O . SER A 1 115 ? -16.197 -3.424 -14.333 1.00 92.56 115 SER A O 1
ATOM 875 N N . LEU A 1 116 ? -14.059 -2.727 -14.268 1.00 90.94 116 LEU A N 1
ATOM 876 C CA . LEU A 1 116 ? -14.113 -1.782 -15.372 1.00 90.94 116 LEU A CA 1
ATOM 877 C C . LEU A 1 116 ? -13.059 -2.175 -16.405 1.00 90.94 116 LEU A C 1
ATOM 879 O O . LEU A 1 116 ? -11.904 -2.429 -16.065 1.00 90.94 116 LEU A O 1
ATOM 883 N N . THR A 1 117 ? -13.443 -2.183 -17.678 1.00 92.12 117 THR A N 1
ATOM 884 C CA . THR A 1 117 ? -12.486 -2.259 -18.783 1.00 92.12 117 THR A CA 1
ATOM 885 C C . THR A 1 117 ? -12.606 -1.014 -19.644 1.00 92.12 117 THR A C 1
ATOM 887 O O . THR A 1 117 ? -13.685 -0.698 -20.140 1.00 92.12 117 THR A O 1
ATOM 890 N N . TYR A 1 118 ? -11.497 -0.301 -19.811 1.00 87.44 118 TYR A N 1
ATOM 891 C CA . TYR A 1 118 ? -11.411 0.911 -20.612 1.00 87.44 118 TYR A CA 1
ATOM 892 C C . TYR A 1 118 ? -10.347 0.754 -21.696 1.00 87.44 118 TYR A C 1
ATOM 894 O O . TYR A 1 118 ? -9.250 0.270 -21.439 1.00 87.44 118 TYR A O 1
ATOM 902 N N . PHE A 1 119 ? -10.662 1.180 -22.914 1.00 88.19 119 PHE A N 1
ATOM 903 C CA . PHE A 1 119 ? -9.770 1.081 -24.065 1.00 88.19 119 PHE A CA 1
ATOM 904 C C . PHE A 1 119 ? -9.397 2.482 -24.539 1.00 88.19 119 PHE A C 1
ATOM 906 O O . PHE A 1 119 ? -10.269 3.330 -24.711 1.00 88.19 119 PHE A O 1
ATOM 913 N N . THR A 1 120 ? -8.111 2.721 -24.778 1.00 84.12 120 THR A N 1
ATOM 914 C CA . THR A 1 120 ? -7.615 3.962 -25.388 1.00 84.12 120 THR A CA 1
ATOM 915 C C . THR A 1 120 ? -6.914 3.666 -26.710 1.00 84.12 120 THR A C 1
ATOM 917 O O . THR A 1 120 ? -6.314 2.600 -26.876 1.00 84.12 120 THR A O 1
ATOM 920 N N . GLY A 1 121 ? -6.992 4.609 -27.650 1.00 76.19 121 GLY A N 1
ATOM 921 C CA . GLY A 1 121 ? -6.525 4.442 -29.026 1.00 76.19 121 GLY A CA 1
ATOM 922 C C . GLY A 1 121 ? -7.544 3.739 -29.928 1.00 76.19 121 GLY A C 1
ATOM 923 O O . GLY A 1 121 ? -8.682 3.470 -29.541 1.00 76.19 121 GLY A O 1
ATOM 924 N N . ARG A 1 122 ? -7.151 3.442 -31.171 1.00 57.62 122 ARG A N 1
ATOM 925 C CA . ARG A 1 122 ? -8.001 2.699 -32.113 1.00 57.62 122 ARG A CA 1
ATOM 926 C C . ARG A 1 122 ? -7.786 1.208 -31.882 1.00 57.62 122 ARG A C 1
ATOM 928 O O . ARG A 1 122 ? -7.134 0.530 -32.670 1.00 57.62 122 ARG A O 1
ATOM 935 N N . ILE A 1 123 ? -8.339 0.703 -30.787 1.00 55.59 123 ILE A N 1
ATOM 936 C CA . ILE A 1 123 ? -8.524 -0.733 -30.611 1.00 55.59 123 ILE A CA 1
ATOM 937 C C . ILE A 1 123 ? -9.710 -1.088 -31.499 1.00 55.59 123 ILE A C 1
ATOM 939 O O . ILE A 1 123 ? -10.850 -0.730 -31.209 1.00 55.59 123 ILE A O 1
ATOM 943 N N . GLY A 1 124 ? -9.412 -1.675 -32.662 1.00 48.03 124 GLY A N 1
ATOM 944 C CA . GLY A 1 124 ? -10.432 -2.224 -33.545 1.00 48.03 124 GLY A CA 1
ATOM 945 C C . GLY A 1 124 ? -11.399 -3.052 -32.710 1.00 48.03 124 GLY A C 1
ATOM 946 O O . GLY A 1 124 ? -10.960 -3.877 -31.914 1.00 48.03 124 GLY A O 1
ATOM 947 N N . CYS A 1 125 ? -12.683 -2.729 -32.844 1.00 43.66 125 CYS A N 1
ATOM 948 C CA . CYS A 1 125 ? -13.816 -3.315 -32.150 1.00 43.66 125 CYS A CA 1
ATOM 949 C C . CYS A 1 125 ? -13.539 -4.753 -31.694 1.00 43.66 125 CYS A C 1
ATOM 951 O O . CYS A 1 125 ? -13.354 -5.644 -32.524 1.00 43.66 125 CYS A O 1
ATOM 953 N N . LEU A 1 126 ? -13.538 -4.988 -30.380 1.00 50.34 126 LEU A N 1
ATOM 954 C CA . LEU A 1 126 ? -13.718 -6.336 -29.861 1.00 50.34 126 LEU A CA 1
ATOM 955 C C . LEU A 1 126 ? -15.063 -6.827 -30.398 1.00 50.34 126 LEU A C 1
ATOM 957 O O . LEU A 1 126 ? -16.111 -6.284 -30.046 1.00 50.34 126 LEU A O 1
ATOM 961 N N . ASN A 1 127 ? -15.027 -7.812 -31.298 1.00 42.81 127 ASN A N 1
ATOM 962 C CA . ASN A 1 127 ? -16.226 -8.545 -31.672 1.00 42.81 127 ASN A CA 1
ATOM 963 C C . ASN A 1 127 ? -16.881 -9.043 -30.376 1.00 42.81 127 ASN A C 1
ATOM 965 O O . ASN A 1 127 ? -16.177 -9.636 -29.551 1.00 42.81 127 ASN A O 1
ATOM 969 N N . PRO A 1 128 ? -18.189 -8.811 -30.168 1.00 42.81 128 PRO A N 1
ATOM 970 C CA . PRO A 1 128 ? -18.870 -9.350 -29.007 1.00 42.81 128 PRO A CA 1
ATOM 971 C C . PRO A 1 128 ? -18.680 -10.864 -29.017 1.00 42.81 128 PRO A C 1
ATOM 973 O O . PRO A 1 128 ? -18.935 -11.522 -30.031 1.00 42.81 128 PRO A O 1
ATOM 976 N N . ILE A 1 129 ? -18.184 -11.392 -27.898 1.00 47.66 129 ILE A N 1
ATOM 977 C CA . ILE A 1 129 ? -18.047 -12.824 -27.655 1.00 47.66 129 ILE A CA 1
ATOM 978 C C . ILE A 1 129 ? -19.444 -13.413 -27.847 1.00 47.66 129 ILE A C 1
ATOM 980 O O . ILE A 1 129 ? -20.328 -13.241 -27.009 1.00 47.66 129 ILE A O 1
ATOM 984 N N . HIS A 1 130 ? -19.670 -14.044 -28.999 1.00 40.66 130 HIS A N 1
ATOM 985 C CA . HIS A 1 130 ? -20.857 -14.849 -29.215 1.00 40.66 130 HIS A CA 1
ATOM 986 C C . HIS A 1 130 ? -20.773 -16.005 -28.230 1.00 40.66 130 HIS A C 1
ATOM 988 O O . HIS A 1 130 ? -19.896 -16.862 -28.340 1.00 40.66 130 HIS A O 1
ATOM 994 N N . ASN A 1 131 ? -21.689 -15.986 -27.270 1.00 42.22 131 ASN A N 1
ATOM 995 C CA . ASN A 1 131 ? -22.024 -17.118 -26.434 1.00 42.22 131 ASN A CA 1
ATOM 996 C C . ASN A 1 131 ? -22.337 -18.303 -27.365 1.00 42.22 131 ASN A C 1
ATOM 998 O O . ASN A 1 131 ? -23.376 -18.316 -28.029 1.00 42.22 131 ASN A O 1
ATOM 1002 N N . ARG A 1 132 ? -21.399 -19.245 -27.505 1.00 40.25 132 ARG A N 1
ATOM 1003 C CA . ARG A 1 132 ? -21.698 -20.558 -28.072 1.00 40.25 132 ARG A CA 1
ATOM 1004 C C . ARG A 1 132 ? -22.032 -21.464 -26.898 1.00 40.25 132 ARG A C 1
ATOM 1006 O O . ARG A 1 132 ? -21.189 -21.649 -26.025 1.00 40.25 132 ARG A O 1
ATOM 1013 N N . ASN A 1 133 ? -23.277 -21.934 -26.918 1.00 44.19 133 ASN A N 1
ATOM 1014 C CA . ASN A 1 133 ? -23.799 -23.027 -26.103 1.00 44.19 133 ASN A CA 1
ATOM 1015 C C . ASN A 1 133 ? -22.850 -24.227 -26.069 1.00 44.19 133 ASN A C 1
ATOM 1017 O O . ASN A 1 133 ? -22.231 -24.503 -27.126 1.00 44.19 133 ASN A O 1
#